Protein AF-A0A8J3IPG3-F1 (afdb_monomer)

Sequence (55 aa):
MSLKYGISLPQGWTMDLVGINDPVQAYETMTRVAQTADECGYESVWLVDHFHTVP

Organism: NCBI:txid2778369

pLDDT: mean 95.0, std 4.68, range [76.31, 98.75]

Foldseek 3Di:
DDDAAEEEFDDLALHSQVVPPDVVVSVVRRVVVVVVCVVVRHPYYDYDDDPHNYD

Nearest PDB structures (foldseek):
  3fb3-assembly1_A  TM=7.739E-01  e=2.736E+00  Trypanosoma brucei
  3t90-assembly1_A-2  TM=7.203E-01  e=2.556E+00  Arabidopsis thaliana
  4qvt-assembly2_D  TM=6.960E-01  e=3.596E+00  Escherichia coli K-12
  2fxf-assembly1_A  TM=5.721E-01  e=2.229E+00  Homo sapiens
  2fxf-assembly1_B  TM=5.792E-01  e=4.413E+00  Homo sapiens

Structure (mmCIF, N/CA/C/O backbone):
data_AF-A0A8J3IPG3-F1
#
_entry.id   AF-A0A8J3IPG3-F1
#
loop_
_atom_site.group_PDB
_atom_site.id
_atom_site.type_symbol
_atom_site.label_atom_id
_atom_site.label_alt_id
_atom_site.label_comp_id
_atom_site.label_asym_id
_atom_site.label_entity_id
_atom_site.label_seq_id
_atom_site.pdbx_PDB_ins_code
_atom_site.Cartn_x
_atom_site.Cartn_y
_atom_site.Cartn_z
_atom_site.occupancy
_atom_site.B_iso_or_equiv
_atom_site.auth_seq_id
_atom_site.auth_comp_id
_atom_site.auth_asym_id
_atom_site.auth_atom_id
_atom_site.pdbx_PDB_model_num
ATOM 1 N N . MET A 1 1 ? -13.908 0.802 24.473 1.00 76.31 1 MET A N 1
ATO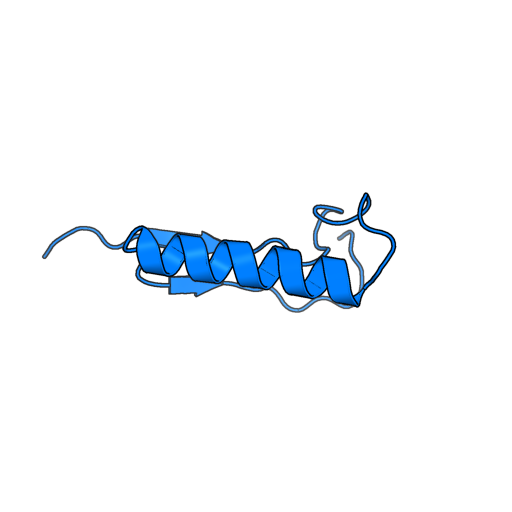M 2 C CA . MET A 1 1 ? -13.221 1.195 23.224 1.00 76.31 1 MET A CA 1
ATOM 3 C C . MET A 1 1 ? -13.296 0.017 22.270 1.00 76.31 1 MET A C 1
ATOM 5 O O . MET A 1 1 ? -13.101 -1.100 22.735 1.00 76.31 1 MET A O 1
ATOM 9 N N . SER A 1 2 ? -13.645 0.241 21.003 1.00 88.19 2 SER A N 1
ATOM 10 C CA . SER A 1 2 ? -13.570 -0.795 19.966 1.00 88.19 2 SER A CA 1
ATOM 11 C C . SER A 1 2 ? -12.109 -1.098 19.623 1.00 88.19 2 SER A C 1
ATOM 13 O O . SER A 1 2 ? -11.235 -0.248 19.802 1.00 88.19 2 SER A O 1
ATOM 15 N N . LEU A 1 3 ? -11.844 -2.324 19.168 1.00 95.50 3 LEU A N 1
ATOM 16 C CA . LEU A 1 3 ? -10.529 -2.712 18.665 1.00 95.50 3 LEU A CA 1
ATOM 17 C C . LEU A 1 3 ? -10.246 -1.964 17.354 1.00 95.50 3 LEU A C 1
ATOM 19 O O . LEU A 1 3 ? -11.125 -1.875 16.499 1.00 95.50 3 LEU A O 1
ATOM 23 N N . LYS A 1 4 ? -9.032 -1.425 17.219 1.00 97.44 4 LYS A N 1
ATOM 24 C CA . LYS A 1 4 ? -8.561 -0.723 16.019 1.00 97.44 4 LYS A CA 1
ATOM 25 C C . LYS A 1 4 ? -7.628 -1.628 15.227 1.00 97.44 4 LYS A C 1
ATOM 27 O O . LYS A 1 4 ? -6.806 -2.325 15.821 1.00 97.44 4 LYS A O 1
ATOM 32 N N . TYR A 1 5 ? -7.736 -1.578 13.905 1.00 98.12 5 TYR A N 1
ATOM 33 C CA . TYR A 1 5 ? -6.921 -2.375 12.992 1.00 98.12 5 TYR A CA 1
ATOM 34 C C . TYR A 1 5 ? -6.061 -1.474 12.109 1.00 98.12 5 TYR A C 1
ATOM 36 O O . TYR A 1 5 ? -6.487 -0.390 11.714 1.00 98.12 5 TYR A O 1
ATOM 44 N N . GLY A 1 6 ? -4.850 -1.934 11.800 1.00 98.19 6 GLY A N 1
ATOM 45 C CA . GLY A 1 6 ? -3.950 -1.304 10.839 1.00 98.19 6 GLY A CA 1
ATOM 46 C C . GLY A 1 6 ? -3.420 -2.324 9.836 1.00 98.19 6 GLY A C 1
ATOM 47 O O . GLY A 1 6 ? -3.486 -3.530 10.086 1.00 98.19 6 GLY A O 1
ATOM 48 N N . ILE A 1 7 ? -2.910 -1.841 8.704 1.00 97.75 7 ILE A N 1
ATOM 49 C CA . ILE A 1 7 ? -2.369 -2.673 7.620 1.00 97.75 7 ILE A CA 1
ATOM 50 C C . ILE A 1 7 ? -1.038 -2.116 7.105 1.00 97.75 7 ILE A C 1
ATOM 52 O O . ILE A 1 7 ? -0.862 -0.905 7.021 1.00 97.75 7 ILE A O 1
ATOM 56 N N . SER A 1 8 ? -0.101 -2.996 6.751 1.00 96.62 8 SER A N 1
ATOM 57 C CA . SER A 1 8 ? 1.098 -2.618 5.994 1.00 96.62 8 SER A CA 1
ATOM 58 C C . SER A 1 8 ? 0.775 -2.639 4.504 1.00 96.62 8 SER A C 1
ATOM 60 O O . SER A 1 8 ? 0.231 -3.631 4.019 1.00 96.62 8 SER A O 1
ATOM 62 N N . LEU A 1 9 ? 1.097 -1.568 3.784 1.00 97.25 9 LEU A N 1
ATOM 63 C CA . LEU A 1 9 ? 0.849 -1.497 2.345 1.00 97.25 9 LEU A CA 1
ATOM 64 C C . LEU A 1 9 ? 1.918 -2.255 1.548 1.00 97.25 9 LEU A C 1
ATOM 66 O O . LEU A 1 9 ? 3.061 -2.338 2.008 1.00 97.25 9 LEU A O 1
ATOM 70 N N . PRO A 1 10 ? 1.573 -2.765 0.351 1.00 95.81 10 PRO A N 1
ATOM 71 C CA . PRO A 1 10 ? 2.564 -3.325 -0.546 1.00 95.81 10 PRO A CA 1
ATOM 72 C C . PRO A 1 10 ? 3.376 -2.205 -1.202 1.00 95.81 10 PRO A C 1
ATOM 74 O O . PRO A 1 10 ? 2.798 -1.265 -1.740 1.00 95.81 10 PRO A O 1
ATOM 77 N N . GLN A 1 11 ? 4.701 -2.282 -1.155 1.00 92.75 11 GLN A N 1
ATOM 78 C CA . GLN A 1 11 ? 5.578 -1.130 -1.446 1.00 92.75 11 GLN A CA 1
ATOM 79 C C . GLN A 1 11 ? 6.934 -1.507 -2.067 1.00 92.75 11 GLN A C 1
ATOM 81 O O . GLN A 1 11 ? 7.843 -0.685 -2.128 1.00 92.75 11 GLN A O 1
ATOM 86 N N . GLY A 1 12 ? 7.096 -2.755 -2.494 1.00 93.25 12 GLY A N 1
ATOM 87 C CA . GLY A 1 12 ? 8.325 -3.336 -3.032 1.00 93.25 12 GLY A CA 1
ATOM 88 C C . GLY A 1 12 ? 9.093 -4.189 -2.020 1.00 93.25 12 GLY A C 1
ATOM 89 O O . GLY A 1 12 ? 9.884 -5.044 -2.426 1.00 93.25 12 GLY A O 1
ATOM 90 N N . TRP A 1 13 ? 8.862 -4.008 -0.716 1.00 93.12 13 TRP A N 1
ATOM 91 C CA . TRP A 1 13 ? 9.538 -4.781 0.327 1.00 93.12 13 TRP A CA 1
ATOM 92 C C . TRP A 1 13 ? 9.156 -6.257 0.227 1.00 93.12 13 TRP A C 1
ATOM 94 O O . TRP A 1 13 ? 7.989 -6.607 0.071 1.00 93.12 13 TRP A O 1
ATOM 104 N N . THR A 1 14 ? 10.135 -7.153 0.315 1.00 91.94 14 THR A N 1
ATOM 105 C CA . THR A 1 14 ? 9.957 -8.599 0.090 1.00 91.94 14 THR A CA 1
ATOM 106 C C . THR A 1 14 ? 9.378 -8.966 -1.283 1.00 91.94 14 THR A C 1
ATOM 108 O O . THR A 1 14 ? 8.840 -10.058 -1.447 1.00 91.94 14 THR A O 1
ATOM 111 N N . MET A 1 15 ? 9.555 -8.103 -2.292 1.00 92.00 15 MET A N 1
ATOM 112 C CA . MET A 1 15 ? 9.172 -8.345 -3.693 1.00 9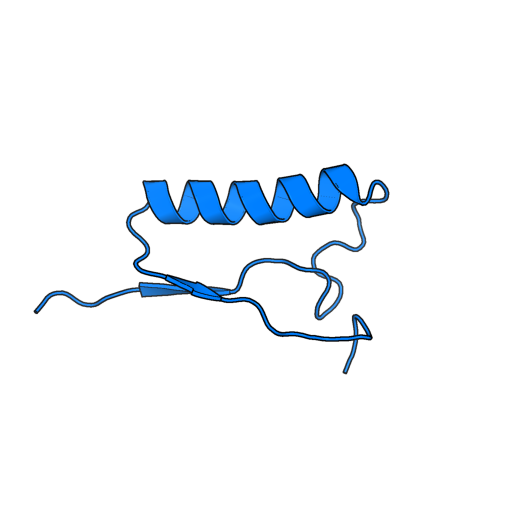2.00 15 MET A CA 1
ATOM 113 C C . MET A 1 15 ? 7.653 -8.403 -3.958 1.00 92.00 15 MET A C 1
ATOM 115 O O . MET A 1 15 ? 7.228 -8.931 -4.986 1.00 92.00 15 MET A O 1
ATOM 119 N N . ASP A 1 16 ? 6.831 -7.821 -3.082 1.00 91.38 16 ASP A N 1
ATOM 120 C CA . ASP A 1 16 ? 5.356 -7.785 -3.160 1.00 91.38 16 ASP A CA 1
ATOM 121 C C . ASP A 1 16 ? 4.769 -7.085 -4.413 1.00 91.38 16 ASP A C 1
ATOM 123 O O . ASP A 1 16 ? 3.593 -7.275 -4.726 1.00 91.38 16 ASP A O 1
ATOM 127 N N . LEU A 1 17 ? 5.580 -6.343 -5.178 1.00 95.44 17 LEU A N 1
ATOM 128 C CA . LEU A 1 17 ? 5.188 -5.665 -6.425 1.00 95.44 17 LEU A CA 1
ATOM 129 C C . LEU A 1 17 ? 5.997 -6.102 -7.666 1.00 95.44 17 LEU A C 1
ATOM 131 O O . LEU A 1 17 ? 5.837 -5.512 -8.731 1.00 95.44 17 LEU A O 1
ATOM 135 N N . VAL A 1 18 ? 6.836 -7.146 -7.580 1.00 94.62 18 VAL A N 1
ATOM 136 C CA . VAL A 1 18 ? 7.779 -7.536 -8.660 1.00 94.62 18 VAL A CA 1
ATOM 137 C C . VAL A 1 18 ? 7.113 -7.861 -10.008 1.00 94.62 18 VAL A C 1
ATOM 139 O O . VAL A 1 18 ? 7.741 -7.742 -11.055 1.00 94.62 18 VAL A O 1
ATOM 142 N N . GLY A 1 19 ? 5.840 -8.265 -10.006 1.00 95.81 19 GLY A N 1
ATOM 143 C CA . GLY A 1 19 ? 5.085 -8.563 -11.229 1.00 95.81 19 GLY A CA 1
ATOM 144 C C . GLY A 1 19 ? 4.579 -7.330 -11.989 1.00 95.81 19 GLY A C 1
ATOM 145 O O . GLY A 1 19 ? 4.013 -7.481 -13.071 1.00 95.81 19 GLY A O 1
ATOM 146 N N . ILE A 1 20 ? 4.745 -6.126 -11.434 1.00 96.81 20 ILE A N 1
ATOM 147 C CA . ILE A 1 20 ? 4.257 -4.867 -12.000 1.00 96.81 20 ILE A CA 1
ATOM 148 C C . ILE A 1 20 ? 5.451 -4.078 -12.542 1.00 96.81 20 ILE A C 1
ATOM 150 O O . ILE A 1 20 ? 6.207 -3.474 -11.788 1.00 96.81 20 ILE A O 1
ATOM 154 N N . ASN A 1 21 ? 5.622 -4.091 -13.866 1.00 95.69 21 ASN A N 1
ATOM 155 C CA . ASN A 1 21 ? 6.786 -3.472 -14.515 1.00 95.69 21 ASN A CA 1
ATOM 156 C C . ASN A 1 21 ? 6.715 -1.938 -14.566 1.00 95.69 21 ASN A C 1
ATOM 158 O O . ASN A 1 21 ? 7.753 -1.283 -14.608 1.00 95.69 21 ASN A O 1
ATOM 162 N N . ASP A 1 22 ? 5.510 -1.367 -14.622 1.00 97.62 22 ASP A N 1
ATOM 163 C CA . ASP A 1 22 ? 5.331 0.083 -14.646 1.00 97.62 22 ASP A CA 1
ATOM 164 C C . ASP A 1 22 ? 5.342 0.639 -13.209 1.00 97.62 22 ASP A C 1
ATOM 166 O O . ASP A 1 22 ? 4.452 0.307 -12.419 1.00 97.62 22 ASP A O 1
ATOM 170 N N . PRO A 1 23 ? 6.311 1.499 -12.840 1.00 94.88 23 PRO A N 1
ATOM 171 C CA . PRO A 1 23 ? 6.382 2.067 -11.496 1.00 94.88 23 PRO A CA 1
ATOM 172 C C . PRO A 1 23 ? 5.158 2.919 -11.138 1.00 94.88 23 PRO A C 1
ATOM 174 O O . PRO A 1 23 ? 4.784 2.978 -9.965 1.00 94.88 23 PRO A O 1
ATOM 177 N N . VAL A 1 24 ? 4.503 3.549 -12.121 1.00 97.94 24 VAL A N 1
ATOM 178 C CA . VAL A 1 24 ? 3.261 4.294 -11.874 1.00 97.94 24 VAL A CA 1
ATOM 179 C C . VAL A 1 24 ? 2.155 3.318 -11.492 1.00 97.94 24 VAL A C 1
ATOM 181 O O . VAL A 1 24 ? 1.520 3.489 -10.455 1.00 97.94 24 VAL A O 1
ATOM 184 N N . GLN A 1 25 ? 1.994 2.231 -12.248 1.00 98.31 25 GLN A N 1
ATOM 185 C CA . GLN A 1 25 ? 1.050 1.166 -11.912 1.00 98.31 25 GLN A CA 1
ATOM 186 C C . GLN A 1 25 ? 1.332 0.525 -10.540 1.00 98.31 25 GLN A C 1
ATOM 188 O O . GLN A 1 25 ? 0.389 0.162 -9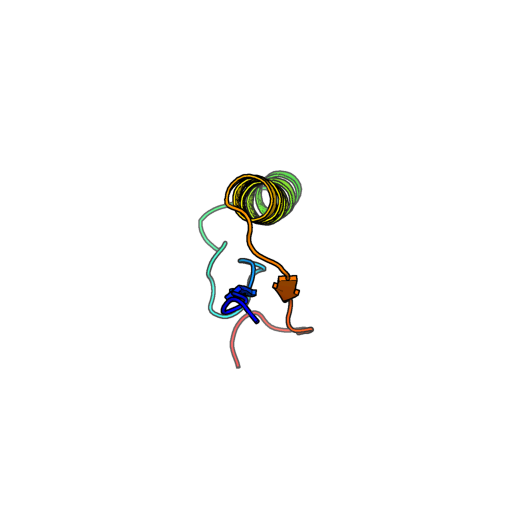.827 1.00 98.31 25 GLN A O 1
ATOM 193 N N . ALA A 1 26 ? 2.601 0.383 -10.146 1.00 97.00 26 ALA A N 1
ATOM 194 C CA 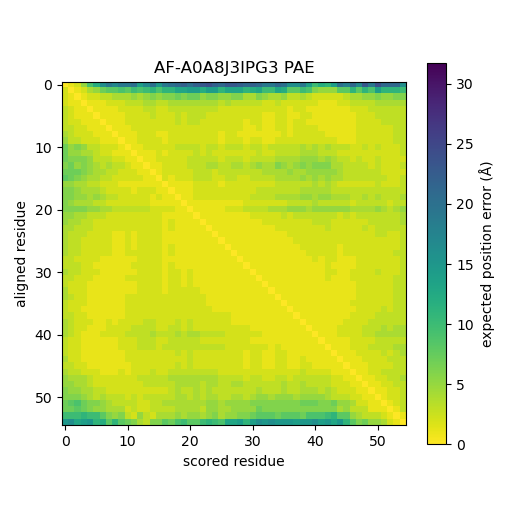. ALA A 1 26 ? 2.986 -0.140 -8.835 1.00 97.00 26 ALA A CA 1
ATOM 195 C C . ALA A 1 26 ? 2.541 0.808 -7.707 1.00 97.00 26 ALA A C 1
ATOM 197 O O . ALA A 1 26 ? 1.868 0.380 -6.766 1.00 97.00 26 ALA A O 1
ATOM 198 N N . TYR A 1 27 ? 2.815 2.108 -7.854 1.00 96.69 27 TYR A N 1
ATOM 199 C CA . TYR A 1 27 ? 2.341 3.146 -6.936 1.00 96.69 27 TYR A CA 1
ATOM 200 C C . TYR A 1 27 ? 0.808 3.196 -6.858 1.00 96.69 27 TYR A C 1
ATOM 202 O O . TYR A 1 27 ? 0.223 3.243 -5.773 1.00 96.69 27 TYR A O 1
ATOM 210 N N . GLU A 1 28 ? 0.128 3.130 -7.999 1.00 98.31 28 GLU A N 1
ATOM 211 C CA . GLU A 1 28 ? -1.331 3.090 -8.042 1.00 98.31 28 GLU A CA 1
ATOM 212 C C . GLU A 1 28 ? -1.899 1.830 -7.373 1.00 98.31 28 GLU A C 1
ATOM 214 O O . GLU A 1 28 ? -2.967 1.862 -6.772 1.00 98.31 28 GLU A O 1
ATOM 219 N N . THR A 1 29 ? -1.192 0.701 -7.449 1.00 98.12 29 THR A N 1
ATOM 220 C CA . THR A 1 29 ? -1.604 -0.536 -6.773 1.00 98.12 29 THR A CA 1
ATOM 221 C C . THR A 1 29 ? -1.503 -0.391 -5.260 1.00 98.12 29 THR A C 1
ATOM 223 O O . THR A 1 29 ? -2.471 -0.688 -4.563 1.00 98.12 29 THR A O 1
ATOM 226 N N . MET A 1 30 ? -0.387 0.139 -4.758 1.00 97.94 30 MET A N 1
ATOM 227 C CA . MET A 1 30 ? -0.215 0.464 -3.339 1.00 97.94 30 MET A CA 1
ATOM 228 C C . MET A 1 30 ? -1.306 1.423 -2.835 1.00 97.94 30 MET A C 1
ATOM 230 O O . MET A 1 30 ? -1.923 1.182 -1.797 1.00 97.94 30 MET A O 1
ATOM 234 N N . THR A 1 31 ? -1.574 2.500 -3.578 1.00 98.06 31 THR A N 1
ATOM 235 C CA . THR A 1 31 ? -2.576 3.507 -3.186 1.00 98.06 31 THR A CA 1
ATOM 236 C C . THR A 1 31 ? -4.004 2.970 -3.236 1.00 98.06 31 THR A C 1
ATOM 238 O O . THR A 1 31 ? -4.780 3.279 -2.334 1.00 98.06 31 THR A O 1
ATOM 241 N N . ARG A 1 32 ? -4.345 2.098 -4.197 1.00 98.50 32 ARG A N 1
ATOM 242 C CA . ARG A 1 32 ? -5.635 1.385 -4.206 1.00 98.50 32 ARG A CA 1
ATOM 243 C C . ARG A 1 32 ? -5.829 0.533 -2.953 1.00 98.50 32 ARG A C 1
ATOM 245 O O . ARG A 1 32 ? -6.909 0.565 -2.379 1.00 98.50 32 ARG A O 1
ATOM 252 N N . VAL A 1 33 ? -4.794 -0.171 -2.483 1.00 98.38 33 VAL A N 1
ATOM 253 C CA . VAL A 1 33 ? -4.879 -0.938 -1.223 1.00 98.38 33 VAL A CA 1
ATOM 254 C C . VAL A 1 33 ? -5.163 -0.016 -0.034 1.00 98.38 33 VAL A C 1
ATOM 256 O O . VAL A 1 33 ? -5.995 -0.354 0.804 1.00 98.38 33 VAL A O 1
ATOM 259 N N . ALA A 1 34 ? -4.533 1.162 0.024 1.00 98.44 34 ALA A N 1
ATOM 260 C CA . ALA A 1 34 ? -4.807 2.146 1.072 1.00 98.44 34 ALA A CA 1
ATOM 261 C C . ALA A 1 34 ? -6.253 2.667 1.029 1.00 98.44 34 ALA A C 1
ATOM 263 O O . ALA A 1 34 ? -6.909 2.732 2.063 1.00 98.44 34 ALA A O 1
ATOM 264 N N . GLN A 1 35 ? -6.757 2.995 -0.164 1.00 98.69 35 GLN A N 1
ATOM 265 C CA . GLN A 1 35 ? -8.137 3.452 -0.366 1.00 98.69 35 GLN A CA 1
ATOM 266 C C . GLN A 1 35 ? -9.147 2.373 0.041 1.00 98.69 35 GLN A C 1
ATOM 268 O O . GLN A 1 35 ? -10.079 2.649 0.787 1.00 98.69 35 GLN A O 1
ATOM 273 N N . THR A 1 36 ? -8.922 1.120 -0.365 1.00 98.75 36 THR A N 1
ATOM 274 C CA . THR A 1 36 ? -9.766 -0.004 0.058 1.00 98.75 36 THR A CA 1
ATOM 275 C C . THR A 1 36 ? -9.710 -0.223 1.572 1.00 98.75 36 THR A C 1
ATOM 277 O O . THR A 1 36 ? -10.727 -0.554 2.177 1.00 98.75 36 THR A O 1
ATOM 280 N N . ALA A 1 37 ? -8.551 -0.032 2.210 1.00 98.62 37 ALA A N 1
ATOM 281 C CA . ALA A 1 37 ? -8.434 -0.130 3.662 1.00 98.62 37 ALA A CA 1
ATOM 282 C C . ALA A 1 37 ? -9.263 0.953 4.381 1.00 98.62 37 ALA A C 1
ATOM 284 O O . ALA A 1 37 ? -9.944 0.633 5.357 1.00 98.62 37 ALA A O 1
ATOM 285 N N . ASP A 1 38 ? -9.258 2.189 3.872 1.00 98.44 38 ASP A N 1
ATOM 286 C CA . ASP A 1 38 ? -10.085 3.295 4.377 1.00 98.44 38 ASP A CA 1
ATOM 287 C C . ASP A 1 38 ? -11.586 2.973 4.255 1.00 98.44 38 ASP A C 1
ATOM 289 O O . ASP A 1 38 ? -12.324 3.024 5.240 1.00 98.44 38 ASP A O 1
ATOM 293 N N . GLU A 1 39 ? -12.024 2.493 3.085 1.00 98.62 39 GLU A N 1
ATOM 294 C CA . GLU A 1 39 ? -13.407 2.047 2.848 1.00 98.62 39 GLU A CA 1
ATOM 295 C C . GLU A 1 39 ? -13.829 0.880 3.762 1.00 98.62 39 GLU A C 1
ATOM 297 O O . GLU A 1 39 ? -14.995 0.770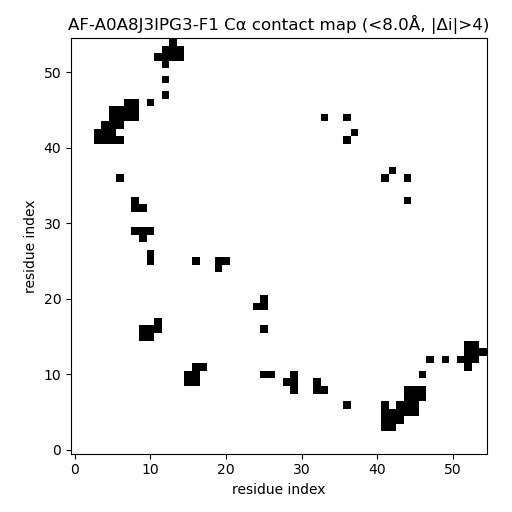 4.147 1.00 98.62 39 GLU A O 1
ATOM 302 N N . CYS A 1 40 ? -12.883 0.014 4.140 1.00 98.19 40 CYS A N 1
ATOM 303 C CA . CYS A 1 40 ? -13.112 -1.112 5.048 1.00 98.19 40 CYS A CA 1
ATOM 304 C C . CYS A 1 40 ? -13.049 -0.731 6.540 1.00 98.19 40 CYS A C 1
ATOM 306 O O . CYS A 1 40 ? -13.277 -1.594 7.392 1.00 98.19 40 CYS A O 1
ATOM 308 N N . GLY A 1 41 ? -12.739 0.524 6.879 1.00 97.88 41 GLY A N 1
ATOM 309 C CA . GLY A 1 41 ? -12.679 1.008 8.261 1.00 97.88 41 G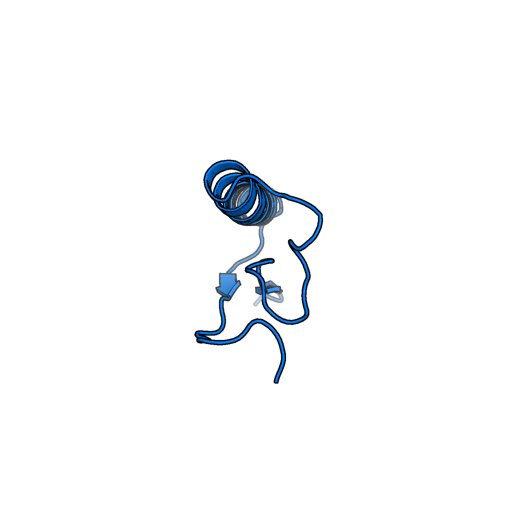LY A CA 1
ATOM 310 C C . GLY A 1 41 ? -11.387 0.662 9.009 1.00 97.88 41 GLY A C 1
ATOM 311 O O . GLY A 1 41 ? -11.398 0.587 10.242 1.00 97.88 41 GLY A O 1
ATOM 312 N N . TYR A 1 42 ? -10.277 0.433 8.299 1.00 98.44 42 TYR A N 1
ATOM 313 C CA . TYR A 1 42 ? -8.960 0.376 8.936 1.00 98.44 42 TYR A CA 1
ATOM 314 C C . TYR A 1 42 ? -8.588 1.759 9.474 1.00 98.44 42 TYR A C 1
ATOM 316 O O . TYR A 1 42 ? -8.778 2.774 8.819 1.00 98.44 42 TYR A O 1
ATOM 324 N N . GLU A 1 43 ? -8.012 1.798 10.672 1.00 98.25 43 GLU A N 1
ATOM 325 C CA . GLU A 1 43 ? -7.636 3.053 11.330 1.00 98.25 43 GLU A CA 1
ATOM 326 C C . GLU A 1 43 ? -6.328 3.627 10.766 1.00 98.25 43 GLU A C 1
ATOM 328 O O . GLU A 1 43 ? -6.095 4.832 10.813 1.00 98.25 43 GLU A O 1
ATOM 333 N N . SER A 1 44 ? -5.421 2.762 10.306 1.00 98.31 44 SER A N 1
ATOM 334 C CA . SER A 1 44 ? -4.076 3.174 9.899 1.00 98.31 44 SER A CA 1
ATOM 335 C C . SER A 1 44 ? -3.504 2.302 8.789 1.00 98.31 44 SER A C 1
ATOM 337 O O . SER A 1 44 ? -3.751 1.095 8.726 1.00 98.31 44 SER A O 1
ATOM 339 N N . VAL A 1 45 ? -2.673 2.924 7.957 1.00 98.12 45 VAL A N 1
ATOM 340 C CA . VAL A 1 45 ? -1.818 2.259 6.974 1.00 98.12 45 VAL A CA 1
ATOM 341 C C . VAL A 1 45 ? -0.354 2.523 7.318 1.00 98.12 45 VAL A C 1
ATOM 343 O O . VAL A 1 45 ? -0.018 3.590 7.832 1.00 98.12 45 VAL A O 1
ATOM 346 N N . TRP A 1 46 ? 0.512 1.550 7.053 1.00 97.56 46 TRP A N 1
ATOM 347 C CA . TRP A 1 46 ? 1.925 1.584 7.421 1.00 97.56 46 TRP A CA 1
ATOM 348 C C . TRP A 1 46 ? 2.802 1.292 6.210 1.00 97.56 46 TRP A C 1
ATOM 350 O O . TRP A 1 46 ? 2.482 0.424 5.397 1.00 97.56 46 TRP A O 1
ATOM 360 N N . LEU A 1 47 ? 3.916 2.012 6.125 1.00 94.56 47 LEU A N 1
ATOM 361 C CA . LEU A 1 47 ? 4.987 1.774 5.169 1.00 94.56 47 LEU A CA 1
ATOM 362 C C . LEU A 1 47 ? 6.313 1.687 5.924 1.00 94.56 47 LEU A C 1
ATOM 364 O O . LEU A 1 47 ? 6.525 2.432 6.884 1.00 94.56 47 LEU A O 1
ATOM 368 N N . VAL A 1 48 ? 7.209 0.809 5.477 1.00 91.25 48 VAL A N 1
ATOM 369 C CA . VAL A 1 48 ? 8.599 0.775 5.963 1.00 91.25 48 VAL A CA 1
ATOM 370 C C . VAL A 1 48 ? 9.539 1.414 4.948 1.00 91.25 48 VAL A C 1
ATOM 372 O O . VAL A 1 48 ? 9.493 1.102 3.761 1.00 91.25 48 VAL A O 1
ATOM 375 N N . ASP A 1 49 ? 10.408 2.309 5.392 1.00 92.38 49 ASP A N 1
ATOM 376 C CA . ASP A 1 49 ? 11.397 2.887 4.487 1.00 9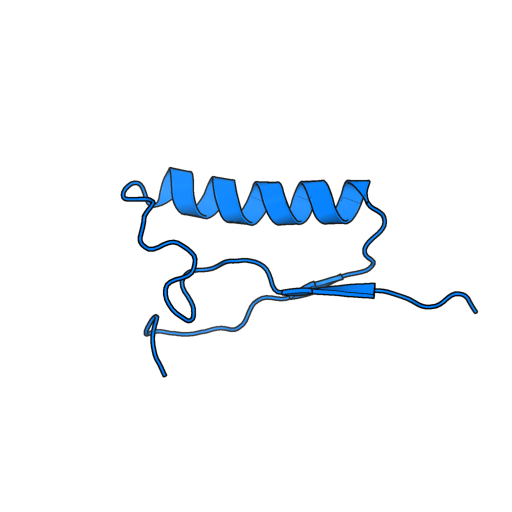2.38 49 ASP A CA 1
ATOM 377 C C . ASP A 1 49 ? 12.506 1.870 4.184 1.00 92.38 49 ASP A C 1
ATOM 379 O O . ASP A 1 49 ? 12.937 1.125 5.070 1.00 92.38 49 ASP A O 1
ATOM 383 N N . HIS A 1 50 ? 12.935 1.797 2.926 1.00 91.50 50 HIS A N 1
ATOM 384 C CA . HIS A 1 50 ? 13.954 0.853 2.475 1.00 91.50 50 HIS A CA 1
ATOM 385 C C . HIS A 1 50 ? 14.586 1.292 1.151 1.00 91.50 50 HIS A C 1
ATOM 387 O O . HIS A 1 50 ? 13.918 1.812 0.263 1.00 91.50 50 HIS A O 1
ATOM 393 N N . PHE A 1 51 ? 15.883 1.017 0.994 1.00 89.75 51 PHE A N 1
ATOM 394 C CA . PHE A 1 51 ? 16.603 1.234 -0.269 1.00 89.75 51 PHE A CA 1
ATOM 395 C C . PHE A 1 51 ? 16.670 -0.020 -1.148 1.00 89.75 51 PHE A C 1
ATOM 397 O O . PHE A 1 51 ? 16.8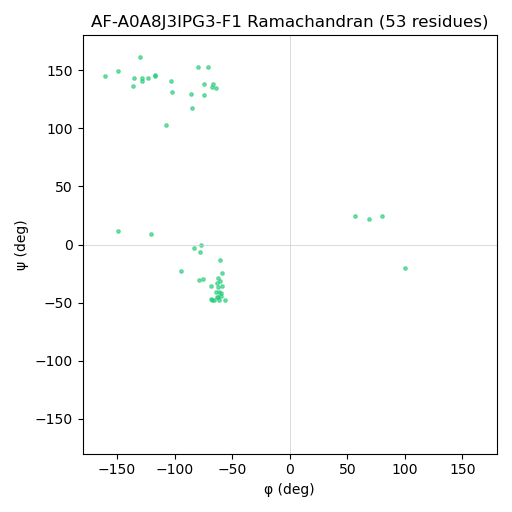48 0.086 -2.359 1.00 89.75 51 PHE A O 1
ATOM 404 N N . HIS A 1 52 ? 16.531 -1.207 -0.551 1.00 89.25 52 HIS A N 1
ATOM 405 C CA . HIS A 1 52 ? 16.525 -2.488 -1.254 1.00 89.25 52 HIS A CA 1
ATOM 406 C C . HIS A 1 52 ? 15.240 -3.244 -0.944 1.00 89.25 52 HIS A C 1
ATOM 408 O O . HIS A 1 52 ? 14.756 -3.226 0.184 1.00 89.25 52 HIS A O 1
ATOM 414 N N . THR A 1 53 ? 14.709 -3.942 -1.943 1.00 85.81 53 THR A N 1
ATOM 415 C CA . THR A 1 53 ? 13.455 -4.703 -1.853 1.00 85.81 53 THR A CA 1
ATOM 416 C C . THR A 1 53 ? 13.602 -6.040 -1.120 1.00 85.81 53 THR A C 1
ATOM 418 O O . THR A 1 53 ? 12.624 -6.767 -0.951 1.00 85.81 53 THR A O 1
ATOM 421 N N . VAL A 1 54 ? 14.811 -6.374 -0.667 1.00 86.25 54 VAL A N 1
ATOM 422 C CA . VAL A 1 54 ? 15.145 -7.594 0.073 1.00 86.25 54 VAL A CA 1
ATOM 423 C C . VAL A 1 54 ? 16.068 -7.203 1.241 1.00 86.25 54 VAL A C 1
ATOM 425 O O . VAL A 1 54 ? 16.958 -6.378 1.013 1.00 86.25 54 VAL A O 1
ATOM 428 N N . PRO A 1 55 ? 15.850 -7.733 2.461 1.00 80.06 55 PRO A N 1
ATOM 429 C CA . PRO A 1 55 ? 16.722 -7.487 3.612 1.00 80.06 55 PRO A CA 1
ATOM 430 C C . PRO A 1 55 ? 18.151 -8.014 3.439 1.00 80.06 55 PRO A C 1
ATOM 432 O O . PRO A 1 55 ? 18.338 -9.025 2.724 1.00 80.06 55 PRO A O 1
#

InterPro domains:
  IPR036661 Luciferase-like domain superfamily [G3DSA:3.20.20.30] (1-55)
  IPR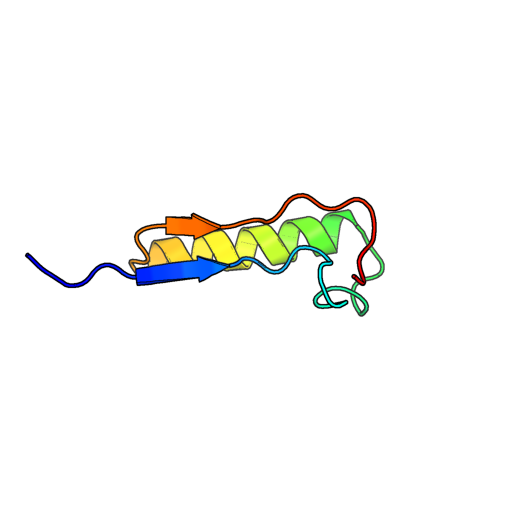036661 Luciferase-like domain superfamily [SSF51679] (3-53)

Mean predicted aligned error: 2.89 Å

Solvent-accessible surface area (backbone atoms only — not comparable to full-atom values): 3526 Å² total; per-residue (Å²): 134,82,90,81,49,69,46,74,56,60,79,34,61,78,51,70,43,71,91,47,84,48,68,65,60,41,52,52,49,28,50,49,53,51,51,52,37,51,78,72,64,42,75,44,80,42,80,82,90,74,94,60,45,61,136

Secondary structure (DSSP, 8-state):
-PPP-EEEPPSSGGGTTTT---HHHHHHHHHHHHHHHHHTT-SEEE----SSS--

Radius of gyration: 12.65 Å; Cα contacts (8 Å, |Δi|>4): 56; chains: 1; bounding box: 30×13×38 Å